Protein AF-K1SYX8-F1 (afdb_monomer_lite)

Foldseek 3Di:
DDPVVVVVVVVVVLVVLLVVLVVVLVVLVVVVVVLVVVVVVLVVVCVVCVVVCVVPVPVVVVSVVVVVVSVVVNVVSVVVSVVSVVVSVPD

Organism: NCBI:txid408170

Structure (mmCIF, N/CA/C/O backbone):
data_AF-K1SYX8-F1
#
_entry.id   AF-K1SYX8-F1
#
loop_
_atom_site.group_PDB
_atom_site.id
_atom_site.type_symbol
_atom_site.label_atom_id
_atom_site.label_alt_id
_atom_site.label_comp_id
_atom_site.label_asym_id
_atom_site.label_entity_id
_atom_site.label_seq_id
_atom_site.pdbx_PDB_ins_code
_atom_site.Cartn_x
_atom_site.Cartn_y
_atom_site.Cartn_z
_atom_site.occupancy
_atom_site.B_iso_or_equiv
_atom_site.auth_seq_id
_atom_site.auth_comp_id
_atom_site.auth_asym_id
_atom_site.auth_atom_id
_atom_site.pdbx_PDB_model_num
ATOM 1 N N . MET A 1 1 ? -17.476 -6.455 41.418 1.00 57.97 1 MET A N 1
ATOM 2 C CA . MET A 1 1 ? -17.483 -5.374 40.409 1.00 57.97 1 MET A CA 1
ATOM 3 C C . MET A 1 1 ? -18.927 -4.998 40.160 1.00 57.97 1 MET A C 1
ATOM 5 O O . MET A 1 1 ? -19.745 -5.904 40.042 1.00 57.97 1 MET A O 1
ATOM 9 N N . SER A 1 2 ? -19.258 -3.706 40.200 1.00 73.62 2 SER A N 1
ATOM 10 C CA . SER A 1 2 ? -20.615 -3.247 39.891 1.00 73.62 2 SER A CA 1
ATOM 11 C C . SER A 1 2 ? -20.869 -3.391 38.388 1.00 73.62 2 SER A C 1
ATOM 13 O O . SER A 1 2 ? -19.936 -3.244 37.601 1.00 73.62 2 SER A O 1
ATOM 15 N N . ASN A 1 3 ? -22.117 -3.622 37.969 1.00 73.31 3 ASN A N 1
ATOM 16 C CA . ASN A 1 3 ? -22.491 -3.616 36.544 1.00 73.31 3 ASN A CA 1
ATOM 17 C C . ASN A 1 3 ? -22.075 -2.310 35.839 1.00 73.31 3 ASN A C 1
ATOM 19 O O . ASN A 1 3 ? -21.751 -2.316 34.657 1.00 73.31 3 ASN A O 1
ATOM 23 N N . SER A 1 4 ? -22.033 -1.202 36.585 1.00 74.94 4 SER A N 1
ATOM 24 C CA . SER A 1 4 ? -21.561 0.098 36.098 1.00 74.94 4 SER A CA 1
ATOM 25 C C . SER A 1 4 ? -20.064 0.103 35.751 1.00 74.94 4 SER A C 1
ATOM 27 O O . SER A 1 4 ? -19.652 0.736 34.782 1.00 74.94 4 SER A O 1
ATOM 29 N N . ASP A 1 5 ? -19.237 -0.625 36.507 1.00 76.56 5 ASP A N 1
ATOM 30 C CA . ASP A 1 5 ? -17.785 -0.659 36.289 1.00 76.56 5 ASP A CA 1
ATOM 31 C C . ASP A 1 5 ? -17.430 -1.473 35.038 1.00 76.56 5 ASP A C 1
ATOM 33 O O . ASP A 1 5 ? -16.534 -1.093 34.287 1.00 76.56 5 ASP A O 1
ATOM 37 N N . ALA A 1 6 ? -18.165 -2.564 34.791 1.00 76.00 6 ALA A N 1
ATOM 38 C CA . ALA A 1 6 ? -18.007 -3.397 33.599 1.00 76.00 6 ALA A CA 1
ATOM 39 C C . ALA A 1 6 ? -18.447 -2.658 32.322 1.00 76.00 6 ALA A C 1
ATOM 41 O O . ALA A 1 6 ? -17.714 -2.640 31.338 1.00 76.00 6 ALA A O 1
ATOM 42 N N . MET A 1 7 ? -19.589 -1.965 32.365 1.00 78.81 7 MET A N 1
ATOM 43 C CA . MET A 1 7 ? -20.088 -1.189 31.223 1.00 78.81 7 MET A CA 1
ATOM 44 C C . MET A 1 7 ? -19.150 -0.023 30.867 1.00 78.81 7 MET A C 1
ATOM 46 O O . MET A 1 7 ? -18.884 0.238 29.698 1.00 78.81 7 MET A O 1
ATOM 50 N N . ASN 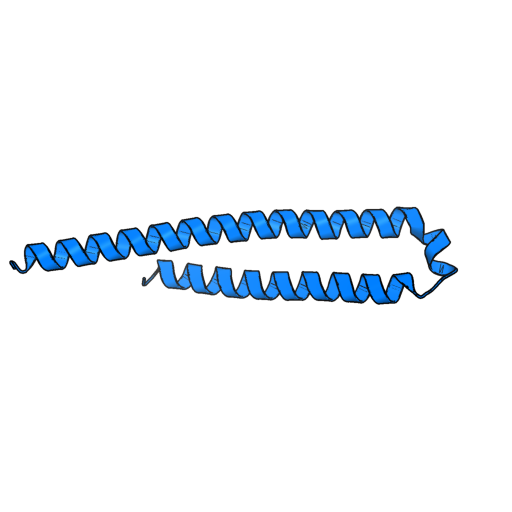A 1 8 ? -18.572 0.641 31.874 1.00 83.50 8 ASN A N 1
ATOM 51 C CA . ASN A 1 8 ? -17.567 1.683 31.655 1.00 83.50 8 ASN A CA 1
ATOM 52 C C . ASN A 1 8 ? -16.242 1.141 31.099 1.00 83.50 8 ASN A C 1
ATOM 54 O O . ASN A 1 8 ? -15.543 1.877 30.402 1.00 83.50 8 ASN A O 1
ATOM 58 N N . SER A 1 9 ? -15.859 -0.105 31.404 1.00 84.38 9 SER A N 1
ATOM 59 C CA . SER A 1 9 ? -14.655 -0.699 30.808 1.00 84.38 9 SER A CA 1
ATOM 60 C C . SER A 1 9 ? -14.878 -1.089 29.349 1.00 84.38 9 SER A C 1
ATOM 62 O O . SER A 1 9 ? -13.971 -0.944 28.539 1.00 84.38 9 SER A O 1
ATOM 64 N N . GLU A 1 10 ? -16.081 -1.554 29.014 1.00 84.75 10 GLU A N 1
ATOM 65 C CA . GLU A 1 10 ? -16.474 -1.909 27.649 1.00 84.75 10 GLU A CA 1
ATOM 66 C C . GLU A 1 10 ? -16.529 -0.678 26.733 1.00 84.75 10 GLU A C 1
ATOM 68 O O . GLU A 1 10 ? -15.956 -0.698 25.647 1.00 84.75 10 GLU A O 1
ATOM 73 N N . ILE A 1 11 ? -17.092 0.439 27.210 1.00 89.69 11 ILE A N 1
ATOM 74 C CA . ILE A 1 11 ? -17.097 1.716 26.472 1.00 89.69 11 ILE A CA 1
ATOM 75 C C . ILE A 1 11 ? -15.667 2.198 26.189 1.00 89.69 11 ILE A C 1
ATOM 77 O O . ILE A 1 11 ? -15.342 2.502 25.045 1.00 89.69 11 ILE A O 1
ATOM 81 N N . ARG A 1 12 ? -14.780 2.198 27.197 1.00 90.25 12 ARG A N 1
ATOM 82 C CA . ARG A 1 12 ? -13.372 2.599 27.002 1.00 90.25 12 ARG A CA 1
ATOM 83 C C . ARG A 1 12 ? -12.631 1.701 26.017 1.00 90.25 12 ARG A C 1
ATOM 85 O O . ARG A 1 12 ? -11.767 2.177 25.289 1.00 90.25 12 ARG A O 1
ATOM 92 N N . PHE A 1 13 ? -12.939 0.406 26.015 1.00 90.50 13 PHE A N 1
ATOM 93 C CA . PHE A 1 13 ? -12.345 -0.531 25.069 1.00 90.50 13 PHE A CA 1
ATOM 94 C C . PHE A 1 13 ? -12.770 -0.213 23.630 1.00 90.50 13 PHE A C 1
ATOM 96 O O . PHE A 1 13 ? -11.920 -0.177 22.743 1.00 90.50 13 PHE A O 1
ATOM 103 N N . LEU A 1 14 ? -14.055 0.072 23.403 1.00 91.19 14 LEU A N 1
ATOM 104 C CA . LEU A 1 14 ? -14.559 0.458 22.083 1.00 91.19 14 LEU A CA 1
ATOM 105 C C . LEU A 1 14 ? -13.953 1.785 21.604 1.00 91.19 14 LEU A C 1
ATOM 107 O O . LEU A 1 14 ? -13.533 1.867 20.453 1.00 91.19 14 LEU A O 1
ATOM 111 N N . GLU A 1 15 ? -13.818 2.778 22.486 1.00 92.94 15 GLU A N 1
ATOM 112 C CA . GLU A 1 15 ? -13.137 4.046 22.176 1.00 92.94 15 GLU A CA 1
ATOM 113 C C . GLU A 1 15 ? -11.669 3.821 21.772 1.00 92.94 15 GLU A C 1
ATOM 115 O O . GLU A 1 15 ? -11.191 4.384 20.786 1.00 92.94 15 GLU A O 1
ATOM 120 N N . GLU A 1 16 ? -10.946 2.952 22.487 1.00 93.94 16 GLU A N 1
ATOM 121 C CA . GLU A 1 16 ? -9.560 2.612 22.148 1.00 93.94 16 GLU A CA 1
ATOM 122 C C . GLU A 1 16 ? -9.458 1.915 20.781 1.00 93.94 16 GLU A C 1
ATOM 124 O O . GLU A 1 16 ? -8.544 2.194 19.997 1.00 93.94 16 GLU A O 1
ATOM 129 N N . VAL A 1 17 ? -10.387 1.002 20.481 1.00 92.44 17 VAL A N 1
ATOM 130 C CA . VAL A 1 17 ? -10.457 0.329 19.179 1.00 92.44 17 VAL A CA 1
ATOM 131 C C . VAL A 1 17 ? -10.757 1.337 18.072 1.00 92.44 17 VAL A C 1
ATOM 133 O O . VAL A 1 17 ? -10.067 1.329 17.051 1.00 92.44 17 VAL A O 1
ATOM 136 N N . GLU A 1 18 ? -11.721 2.234 18.272 1.00 93.50 18 GLU A N 1
ATOM 137 C CA . GLU A 1 18 ? -12.088 3.264 17.300 1.00 93.50 18 GLU A CA 1
ATOM 138 C C . GLU A 1 18 ? -10.899 4.178 16.968 1.00 93.50 18 GLU A C 1
ATOM 140 O O . GLU A 1 18 ? -10.596 4.406 15.792 1.00 93.50 18 GLU A O 1
ATOM 145 N N . GLU A 1 19 ? -10.164 4.640 17.982 1.00 95.00 19 GLU A N 1
ATOM 146 C CA . GLU A 1 19 ? -8.979 5.476 17.780 1.00 95.00 19 GLU A CA 1
ATOM 147 C C . GLU A 1 19 ? -7.880 4.731 17.015 1.00 95.00 19 GLU A C 1
ATOM 149 O O . GLU A 1 19 ? -7.337 5.256 16.039 1.00 95.00 19 GLU A O 1
ATOM 154 N N . LYS A 1 20 ? -7.614 3.461 17.349 1.00 95.00 20 LYS A N 1
ATOM 155 C CA . LYS A 1 20 ? -6.661 2.635 16.587 1.00 95.00 20 LYS A CA 1
ATOM 156 C C . LYS A 1 20 ? -7.083 2.461 15.129 1.00 95.00 20 LYS A C 1
ATOM 158 O O . LYS A 1 20 ? -6.231 2.505 14.235 1.00 95.00 20 LYS A O 1
ATOM 163 N N . LEU A 1 21 ? -8.377 2.271 14.865 1.00 92.94 21 LEU A N 1
ATOM 164 C CA . LEU A 1 21 ? -8.909 2.163 13.504 1.00 92.94 21 LEU A CA 1
ATOM 165 C C . LEU A 1 21 ? -8.711 3.472 12.727 1.00 92.94 21 LEU A C 1
ATOM 167 O O . LEU A 1 21 ? -8.231 3.431 11.590 1.00 92.94 21 LEU A O 1
ATOM 171 N N . LYS A 1 22 ? -9.004 4.629 13.337 1.00 95.38 22 LYS A N 1
ATOM 172 C CA . LYS A 1 22 ? -8.778 5.953 12.731 1.00 95.38 22 LYS A CA 1
ATOM 173 C C . LYS A 1 22 ? -7.306 6.188 12.414 1.00 95.38 22 LYS A C 1
ATOM 175 O O . LYS A 1 22 ? -6.985 6.538 11.276 1.00 95.38 22 LYS A O 1
ATOM 180 N N . THR A 1 23 ? -6.406 5.944 13.370 1.00 96.12 23 THR A N 1
ATOM 181 C CA . THR A 1 23 ? -4.956 6.065 13.155 1.00 96.12 23 THR A CA 1
ATOM 182 C C . THR A 1 23 ? -4.518 5.199 11.981 1.00 96.12 23 THR A C 1
ATOM 184 O O . THR A 1 23 ? -3.854 5.686 11.065 1.00 96.12 23 THR A O 1
ATOM 187 N N . ARG A 1 24 ? -4.970 3.940 11.933 1.00 93.62 24 ARG A N 1
ATOM 188 C CA . ARG A 1 24 ? -4.581 3.023 10.860 1.00 93.62 24 ARG A CA 1
ATOM 189 C C . ARG A 1 24 ? -5.103 3.449 9.488 1.00 93.62 24 ARG A C 1
ATOM 191 O O . ARG A 1 24 ? -4.410 3.261 8.491 1.00 93.62 24 ARG A O 1
ATOM 198 N N . ILE A 1 25 ? -6.301 4.030 9.414 1.00 94.56 25 ILE A N 1
ATOM 199 C CA . ILE A 1 25 ? -6.838 4.594 8.167 1.00 94.56 25 ILE A CA 1
ATOM 200 C C . ILE A 1 25 ? -5.991 5.783 7.700 1.00 94.56 25 ILE A C 1
ATOM 202 O O . ILE A 1 25 ? -5.702 5.881 6.506 1.00 94.56 25 ILE A O 1
ATOM 206 N N . THR A 1 26 ? -5.575 6.660 8.613 1.00 96.00 26 THR A N 1
ATOM 207 C CA . THR A 1 26 ? -4.717 7.812 8.296 1.00 96.00 26 THR A CA 1
ATOM 208 C C . THR A 1 26 ? -3.360 7.369 7.753 1.00 96.00 26 THR A C 1
ATOM 210 O O . THR A 1 26 ? -2.934 7.864 6.713 1.00 96.00 26 THR A O 1
ATOM 213 N N . GLU A 1 27 ? -2.723 6.379 8.380 1.00 94.56 27 GLU A N 1
ATOM 214 C CA . GLU A 1 27 ? -1.471 5.789 7.886 1.00 94.56 27 GLU A CA 1
ATOM 215 C C . GLU A 1 27 ? -1.628 5.176 6.488 1.00 94.56 27 GLU A C 1
ATOM 217 O O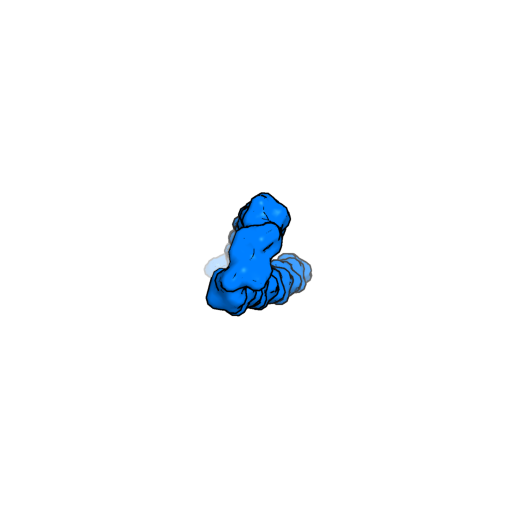 . GLU A 1 27 ? -0.782 5.377 5.618 1.00 94.56 27 GLU A O 1
ATOM 222 N N . ILE A 1 28 ? -2.730 4.453 6.241 1.00 92.00 28 ILE A N 1
ATOM 223 C CA . ILE A 1 28 ? -3.016 3.884 4.917 1.00 92.00 28 ILE A CA 1
ATOM 224 C C . ILE A 1 28 ? -3.172 5.000 3.876 1.00 92.00 28 ILE A C 1
ATOM 226 O O . ILE A 1 28 ? -2.652 4.868 2.773 1.00 92.00 28 ILE A O 1
ATOM 230 N N . ASN A 1 29 ? -3.852 6.102 4.206 1.00 92.75 29 ASN A N 1
ATOM 231 C CA . ASN A 1 29 ? -3.999 7.236 3.288 1.00 92.75 29 ASN A CA 1
ATOM 232 C C . ASN A 1 29 ? -2.654 7.895 2.960 1.00 92.75 29 ASN A C 1
ATOM 234 O O . ASN A 1 29 ? -2.422 8.234 1.804 1.00 92.75 29 ASN A O 1
ATOM 238 N N . ALA A 1 30 ? -1.770 8.050 3.948 1.00 93.00 30 ALA A N 1
ATOM 239 C CA . ALA A 1 30 ? -0.426 8.571 3.713 1.00 93.00 30 ALA A CA 1
ATOM 240 C C . ALA A 1 30 ? 0.374 7.653 2.772 1.00 93.00 30 ALA A C 1
ATOM 242 O O . ALA A 1 30 ? 0.977 8.128 1.814 1.00 93.00 30 ALA A O 1
ATOM 243 N N . SER A 1 31 ? 0.297 6.336 2.984 1.00 89.69 31 SER A N 1
ATOM 244 C CA . SER A 1 31 ? 0.940 5.342 2.116 1.00 89.69 31 SER A CA 1
ATOM 245 C C . SER A 1 31 ? 0.378 5.329 0.688 1.00 89.69 31 SER A C 1
ATOM 247 O O . SER A 1 31 ? 1.132 5.085 -0.250 1.00 89.69 31 SER A O 1
ATOM 249 N N . PHE A 1 32 ? -0.919 5.597 0.505 1.00 89.44 32 PHE A N 1
ATOM 250 C CA . PHE A 1 32 ? -1.509 5.770 -0.827 1.00 89.44 32 PHE A CA 1
ATOM 251 C C . PHE A 1 32 ? -0.928 6.979 -1.556 1.00 89.44 32 PHE A C 1
ATOM 253 O O . PHE A 1 32 ? -0.523 6.845 -2.704 1.00 89.44 32 PHE A O 1
ATOM 260 N N . LEU A 1 33 ? -0.845 8.129 -0.881 1.00 92.00 33 LEU A N 1
ATOM 261 C CA . LEU A 1 33 ? -0.296 9.355 -1.467 1.00 92.00 33 LEU A CA 1
ATOM 262 C C . LEU A 1 33 ? 1.170 9.176 -1.891 1.00 92.00 33 LEU A C 1
ATOM 264 O O . LEU A 1 33 ? 1.607 9.716 -2.902 1.00 92.00 33 LEU A O 1
ATOM 268 N N . GLU A 1 34 ? 1.942 8.419 -1.114 1.00 88.38 34 GLU A N 1
ATOM 269 C CA . GLU A 1 34 ? 3.323 8.091 -1.462 1.00 88.38 34 GLU A CA 1
ATOM 270 C C . GLU A 1 34 ? 3.410 7.141 -2.664 1.00 88.38 34 GLU A C 1
ATOM 272 O O . GLU A 1 34 ? 4.210 7.380 -3.565 1.00 88.38 34 GLU A O 1
ATOM 277 N N . GLY A 1 35 ? 2.539 6.129 -2.732 1.00 83.44 35 GLY A N 1
ATOM 278 C CA . GLY A 1 35 ? 2.435 5.253 -3.902 1.00 83.44 35 GLY A CA 1
ATOM 279 C C . GLY A 1 35 ? 2.033 6.003 -5.179 1.00 83.44 35 GLY A C 1
ATOM 280 O O . GLY A 1 35 ? 2.593 5.745 -6.239 1.00 83.44 35 GLY A O 1
ATOM 281 N N . GLU A 1 36 ? 1.119 6.976 -5.093 1.00 86.75 36 GLU A N 1
ATOM 282 C CA . GLU A 1 36 ? 0.751 7.832 -6.234 1.00 86.75 36 GLU A CA 1
ATOM 283 C C . GLU A 1 36 ? 1.956 8.617 -6.769 1.00 86.75 36 GLU A C 1
ATOM 285 O O . GLU A 1 36 ? 2.185 8.633 -7.977 1.00 86.75 36 GLU A O 1
ATOM 290 N N . LYS A 1 37 ? 2.779 9.187 -5.880 1.00 88.31 37 LYS A N 1
ATOM 291 C CA . LYS A 1 37 ? 4.016 9.886 -6.270 1.00 88.31 37 LYS A CA 1
ATOM 292 C C . LYS A 1 37 ? 5.048 8.960 -6.909 1.00 88.31 37 LYS A C 1
ATOM 294 O O . LYS A 1 37 ? 5.755 9.374 -7.821 1.00 88.31 37 LYS A O 1
ATOM 299 N N . GLN A 1 38 ? 5.164 7.723 -6.429 1.00 82.06 38 GLN A N 1
ATOM 300 C CA . GLN A 1 38 ? 6.069 6.736 -7.023 1.00 82.06 38 GLN A CA 1
ATOM 301 C C . GLN A 1 38 ? 5.627 6.367 -8.443 1.00 82.06 38 GLN A C 1
ATOM 303 O O . GLN A 1 38 ? 6.461 6.324 -9.342 1.00 82.06 38 GLN A O 1
ATOM 308 N N . ILE A 1 39 ? 4.322 6.178 -8.667 1.00 83.88 39 ILE A N 1
ATOM 309 C CA . ILE A 1 39 ? 3.766 5.927 -10.005 1.00 83.88 39 ILE A CA 1
ATOM 310 C C . ILE A 1 39 ? 4.004 7.130 -10.931 1.00 83.88 39 ILE A C 1
ATOM 312 O O . ILE A 1 39 ? 4.426 6.943 -12.070 1.00 83.88 39 ILE A O 1
ATOM 316 N N . GLU A 1 40 ? 3.783 8.355 -10.450 1.00 84.88 40 GLU A N 1
ATOM 317 C CA . GLU A 1 40 ? 4.053 9.584 -11.211 1.00 84.88 40 GLU A CA 1
ATOM 318 C C . GLU A 1 40 ? 5.535 9.698 -11.597 1.00 84.88 40 GLU A C 1
ATOM 320 O O . GLU A 1 40 ? 5.856 9.875 -12.768 1.00 84.88 40 GLU A O 1
ATOM 325 N N . SER A 1 41 ? 6.447 9.459 -10.650 1.00 81.94 41 SER A N 1
ATOM 326 C CA . SER A 1 41 ? 7.889 9.442 -10.921 1.00 81.94 41 SER A CA 1
ATOM 327 C C . SER A 1 41 ? 8.294 8.371 -11.938 1.00 81.94 41 SER A C 1
ATOM 329 O O . SER A 1 41 ? 9.235 8.587 -12.701 1.00 81.94 41 SER A O 1
ATOM 331 N N . MET A 1 42 ? 7.617 7.218 -11.957 1.00 81.12 42 MET A N 1
ATOM 332 C CA . MET A 1 42 ? 7.836 6.200 -12.986 1.00 81.12 42 MET A CA 1
ATOM 333 C C . MET A 1 42 ? 7.357 6.683 -14.355 1.00 81.12 42 MET A C 1
ATOM 335 O O . MET A 1 42 ? 8.056 6.465 -15.341 1.00 81.12 42 MET A O 1
ATOM 339 N N . HIS A 1 43 ? 6.211 7.369 -14.438 1.00 80.25 43 HIS A N 1
ATOM 340 C CA . HIS A 1 43 ? 5.745 7.961 -15.695 1.00 80.25 43 HIS A CA 1
ATOM 341 C C . HIS A 1 43 ? 6.724 9.001 -16.247 1.00 80.25 43 HIS A C 1
ATOM 343 O O . HIS A 1 43 ? 7.019 8.958 -17.440 1.00 80.25 43 HIS A O 1
ATOM 349 N N . ASP A 1 44 ? 7.258 9.882 -15.399 1.00 82.06 44 ASP A N 1
ATOM 350 C CA . ASP A 1 44 ? 8.251 10.881 -15.812 1.00 82.06 44 ASP A CA 1
ATOM 351 C C . ASP A 1 44 ? 9.522 10.207 -16.348 1.00 82.06 44 ASP A C 1
ATOM 353 O O . ASP A 1 44 ? 10.002 10.549 -17.428 1.00 82.06 44 ASP A O 1
ATOM 357 N N . TYR A 1 45 ? 10.008 9.169 -15.659 1.00 78.38 45 TYR A N 1
ATOM 358 C CA . TYR A 1 45 ? 11.161 8.381 -16.101 1.00 78.38 45 TYR A CA 1
ATOM 359 C C . TYR A 1 45 ? 10.935 7.705 -17.464 1.00 78.38 45 TYR A C 1
ATOM 361 O O . TYR A 1 45 ? 11.814 7.734 -18.327 1.00 78.38 45 TYR A O 1
ATOM 369 N N . TYR A 1 46 ? 9.750 7.131 -17.694 1.00 72.38 46 TYR A N 1
ATOM 370 C CA . TYR A 1 46 ? 9.386 6.572 -18.999 1.00 72.38 46 TYR A CA 1
ATOM 371 C C . TYR A 1 46 ? 9.303 7.633 -20.091 1.00 72.38 46 TYR A C 1
ATOM 373 O O . TYR A 1 46 ? 9.688 7.373 -21.229 1.00 72.38 46 TYR A O 1
ATOM 381 N N . TRP A 1 47 ? 8.768 8.807 -19.762 1.00 81.62 47 TRP A N 1
ATOM 382 C CA . TRP A 1 47 ? 8.595 9.892 -20.715 1.00 81.62 47 TRP A CA 1
ATOM 383 C C . TRP A 1 47 ? 9.937 10.483 -21.154 1.00 81.62 47 TRP A C 1
ATOM 385 O O . TRP A 1 47 ? 10.166 10.652 -22.351 1.00 81.62 47 TRP A O 1
ATOM 395 N N . GLU A 1 48 ? 10.842 10.745 -20.209 1.00 80.50 48 GLU A N 1
ATOM 396 C CA . GLU A 1 48 ? 12.164 11.317 -20.490 1.00 80.50 48 GLU A CA 1
ATOM 397 C C . GLU A 1 48 ? 13.056 10.379 -21.318 1.00 80.50 48 GLU A C 1
ATOM 399 O O . GLU A 1 48 ? 13.841 10.856 -22.135 1.00 80.50 48 GLU A O 1
ATOM 404 N N . ASN A 1 49 ? 12.895 9.059 -21.170 1.00 70.62 49 ASN A N 1
ATOM 405 C CA . ASN A 1 49 ? 13.748 8.053 -21.818 1.00 70.62 49 ASN A CA 1
ATOM 406 C C . ASN A 1 49 ? 13.036 7.275 -22.939 1.00 70.62 49 ASN A C 1
ATOM 408 O O . ASN A 1 49 ? 13.534 6.248 -23.402 1.00 70.62 49 ASN A O 1
ATOM 412 N N . TYR A 1 50 ? 11.873 7.747 -23.404 1.00 64.94 50 TYR A N 1
ATOM 413 C CA . TYR A 1 50 ? 11.019 7.007 -24.344 1.00 64.94 50 TYR A CA 1
ATOM 414 C C . TYR A 1 50 ? 11.727 6.658 -25.667 1.00 64.94 50 TYR A C 1
ATOM 416 O O . TYR A 1 50 ? 11.514 5.586 -26.226 1.00 64.94 50 TYR A O 1
ATOM 424 N N . THR A 1 51 ? 12.605 7.536 -26.160 1.00 63.84 51 THR A N 1
ATOM 425 C CA . THR A 1 51 ? 13.399 7.300 -27.380 1.00 63.84 51 THR A CA 1
ATOM 426 C C . THR A 1 51 ? 14.572 6.341 -27.188 1.00 63.84 51 THR A C 1
ATOM 428 O O . THR A 1 51 ? 15.013 5.748 -28.166 1.00 63.84 51 THR A O 1
ATOM 431 N N . GLU A 1 52 ? 15.079 6.185 -25.965 1.00 63.59 52 GLU A N 1
ATOM 432 C CA . GLU A 1 52 ? 16.215 5.303 -25.645 1.00 63.59 52 GLU A CA 1
ATOM 433 C C . GLU A 1 52 ? 15.736 3.889 -25.253 1.00 63.59 52 GLU A C 1
ATOM 435 O O . GLU A 1 52 ? 16.383 2.892 -25.571 1.00 63.59 52 GLU A O 1
ATOM 440 N N . MET A 1 53 ? 14.545 3.785 -24.649 1.00 62.53 53 MET A N 1
ATOM 441 C CA . MET A 1 53 ? 13.887 2.526 -24.263 1.00 62.53 53 MET A CA 1
ATOM 442 C C . MET A 1 53 ? 13.421 1.669 -25.448 1.00 62.53 53 MET A C 1
ATOM 444 O O . MET A 1 53 ? 13.435 0.440 -25.357 1.00 62.53 53 MET A O 1
ATOM 448 N N . ASP A 1 54 ? 13.020 2.287 -26.564 1.00 59.81 54 ASP A N 1
ATOM 449 C CA . ASP A 1 54 ? 12.597 1.564 -27.778 1.00 59.81 54 ASP A CA 1
ATOM 450 C C . ASP A 1 54 ? 13.767 0.780 -28.419 1.00 59.81 54 ASP A C 1
ATOM 452 O O . ASP A 1 54 ? 13.555 -0.162 -29.185 1.00 59.81 54 ASP A O 1
ATOM 456 N N . GLU A 1 55 ? 15.013 1.126 -28.068 1.00 57.12 55 GLU A N 1
ATOM 457 C CA . GLU A 1 55 ? 16.232 0.487 -28.570 1.00 57.12 55 GLU A CA 1
ATOM 458 C C . GLU A 1 55 ? 16.659 -0.741 -27.726 1.00 57.12 55 GLU A C 1
ATOM 460 O O . GLU A 1 55 ? 17.325 -1.641 -28.248 1.00 57.12 55 GLU A O 1
ATOM 465 N N . TYR A 1 56 ? 16.215 -0.855 -26.460 1.00 59.28 56 TYR A N 1
ATOM 466 C CA . TYR A 1 56 ? 16.594 -1.937 -25.530 1.00 59.28 56 TYR A CA 1
ATOM 467 C C . TYR A 1 56 ? 15.404 -2.459 -24.692 1.00 59.28 56 TYR A C 1
ATOM 469 O O . TYR A 1 56 ? 15.188 -2.082 -23.545 1.00 59.28 56 TYR A O 1
ATOM 477 N N . GLY A 1 57 ? 14.650 -3.424 -25.231 1.00 62.00 57 GLY A N 1
ATOM 478 C CA . GLY A 1 57 ? 13.385 -3.930 -24.660 1.00 62.00 57 GLY A CA 1
ATOM 479 C C . GLY A 1 57 ? 13.4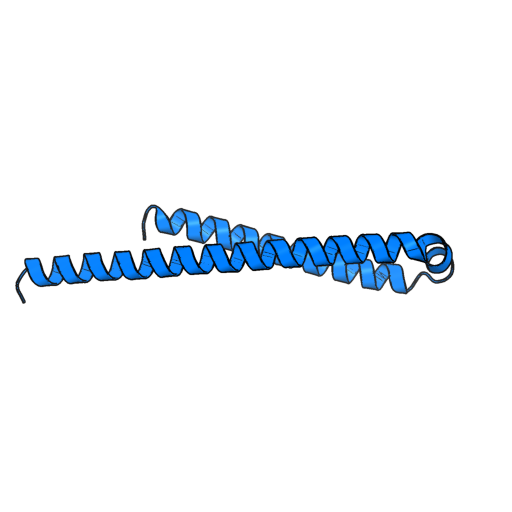10 -4.693 -23.317 1.00 62.00 57 GLY A C 1
ATOM 480 O O . GLY A 1 57 ? 12.391 -5.286 -22.966 1.00 62.00 57 GLY A O 1
ATOM 481 N N . TYR A 1 58 ? 14.515 -4.712 -22.563 1.00 59.62 58 TYR A N 1
ATOM 482 C CA . TYR A 1 58 ? 14.572 -5.377 -21.247 1.00 59.62 58 TYR A CA 1
ATOM 483 C C . TYR A 1 58 ? 14.037 -4.500 -20.103 1.00 59.62 58 TYR A C 1
ATOM 485 O O . TYR A 1 58 ? 13.364 -5.020 -19.215 1.00 59.62 58 TYR A O 1
ATOM 493 N N . GLU A 1 59 ? 14.238 -3.180 -20.149 1.00 66.50 59 GLU A N 1
ATOM 494 C CA . GLU A 1 59 ? 13.754 -2.278 -19.091 1.00 66.50 59 GLU A CA 1
ATOM 495 C C . GLU A 1 59 ? 12.219 -2.165 -19.072 1.00 66.50 59 GLU A C 1
ATOM 497 O O . GLU A 1 59 ? 11.613 -2.079 -18.007 1.00 66.50 59 GLU A O 1
ATOM 502 N N . ASN A 1 60 ? 11.553 -2.269 -20.227 1.00 75.06 60 ASN A N 1
ATOM 503 C CA . ASN A 1 60 ? 10.088 -2.212 -20.301 1.00 75.06 60 ASN A CA 1
ATOM 504 C C . ASN A 1 60 ? 9.414 -3.398 -19.576 1.00 75.06 60 ASN A C 1
ATOM 506 O O . ASN A 1 60 ? 8.390 -3.220 -18.920 1.00 75.06 60 ASN A O 1
ATOM 510 N N . TYR A 1 61 ? 9.989 -4.607 -19.640 1.00 79.19 61 TYR A N 1
ATOM 511 C CA . TYR A 1 61 ? 9.435 -5.768 -18.931 1.00 79.19 61 TYR A CA 1
ATOM 512 C C . TYR A 1 61 ? 9.531 -5.600 -17.409 1.00 79.19 61 TYR A C 1
ATOM 514 O O . TYR A 1 61 ? 8.522 -5.745 -16.715 1.00 79.19 61 TYR A O 1
ATOM 522 N N . ASP A 1 62 ? 10.709 -5.250 -16.890 1.00 80.94 62 ASP A N 1
ATOM 523 C CA . ASP A 1 62 ? 10.919 -5.077 -15.448 1.00 80.94 62 ASP A CA 1
ATOM 524 C C . ASP A 1 62 ? 10.076 -3.924 -14.889 1.00 80.94 62 ASP A C 1
ATOM 526 O O . ASP A 1 62 ? 9.445 -4.059 -13.837 1.00 80.94 62 ASP A O 1
ATOM 530 N N . ASN A 1 63 ? 9.959 -2.825 -15.633 1.00 78.56 63 ASN A N 1
ATOM 531 C CA . ASN A 1 63 ? 9.149 -1.685 -15.223 1.00 78.56 63 ASN A CA 1
ATOM 532 C C . ASN A 1 63 ? 7.637 -1.991 -15.270 1.00 78.56 63 ASN A C 1
ATOM 534 O O . ASN A 1 63 ? 6.882 -1.514 -14.419 1.00 78.56 63 ASN A O 1
ATOM 538 N N . GLN A 1 64 ? 7.168 -2.824 -16.209 1.00 82.69 64 GLN A N 1
ATOM 539 C CA . GLN A 1 64 ? 5.789 -3.334 -16.195 1.00 82.69 64 GLN A CA 1
ATOM 540 C C . GLN A 1 64 ? 5.526 -4.233 -14.984 1.00 82.69 64 GLN A C 1
ATOM 542 O O . GLN A 1 64 ? 4.456 -4.141 -14.378 1.00 82.69 64 GLN A O 1
ATOM 547 N N . GLN A 1 65 ? 6.487 -5.081 -14.601 1.00 83.88 65 GLN A N 1
ATOM 548 C CA . GLN A 1 65 ? 6.367 -5.908 -13.398 1.00 83.88 65 GLN A CA 1
ATOM 549 C C . GLN A 1 65 ? 6.349 -5.055 -12.122 1.00 83.88 65 GLN A C 1
ATOM 551 O O . GLN A 1 65 ? 5.524 -5.302 -11.240 1.00 83.88 65 GLN A O 1
ATOM 556 N N . ALA A 1 66 ? 7.192 -4.022 -12.038 1.00 82.94 66 ALA A N 1
ATOM 557 C CA . ALA A 1 66 ? 7.184 -3.066 -10.932 1.00 82.94 66 ALA A CA 1
ATOM 558 C C . ALA A 1 66 ? 5.833 -2.337 -10.818 1.00 82.94 66 ALA A C 1
ATOM 560 O O . ALA A 1 66 ? 5.238 -2.300 -9.739 1.00 82.94 66 ALA A O 1
ATOM 561 N N . LEU A 1 67 ? 5.291 -1.849 -11.940 1.00 85.50 67 LEU A N 1
ATOM 562 C CA . LEU A 1 67 ? 3.979 -1.199 -11.978 1.00 85.50 67 LEU A CA 1
ATOM 563 C C . LEU A 1 67 ?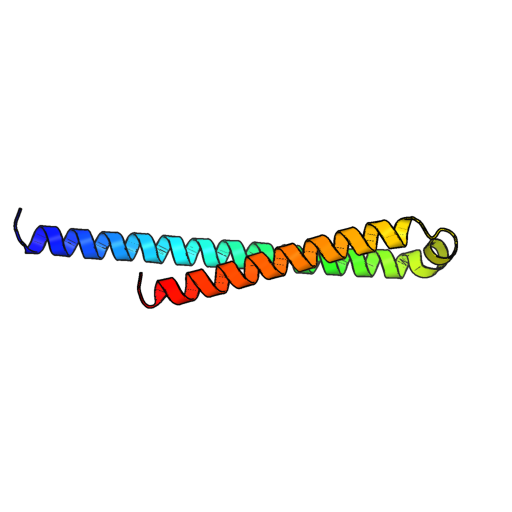 2.849 -2.152 -11.560 1.00 85.50 67 LEU A C 1
ATOM 565 O O . LEU A 1 67 ? 1.970 -1.775 -10.785 1.00 85.50 67 LEU A O 1
ATOM 569 N N . LEU A 1 68 ? 2.878 -3.402 -12.033 1.00 90.19 68 LEU A N 1
ATOM 570 C CA . LEU A 1 68 ? 1.909 -4.427 -11.642 1.00 90.19 68 LEU A CA 1
ATOM 571 C C . LEU A 1 68 ? 1.959 -4.701 -10.129 1.00 90.19 68 LEU A C 1
ATOM 573 O O . LEU A 1 68 ? 0.913 -4.854 -9.493 1.00 90.19 68 LEU A O 1
ATOM 577 N N . GLY A 1 69 ? 3.163 -4.738 -9.550 1.00 89.69 69 GLY A N 1
ATOM 578 C CA . GLY A 1 69 ? 3.381 -4.875 -8.111 1.00 89.69 69 GLY A CA 1
ATOM 579 C C . GLY A 1 69 ? 2.738 -3.743 -7.310 1.00 89.69 69 GLY A C 1
ATOM 580 O O . GLY A 1 69 ? 1.958 -4.010 -6.391 1.00 89.69 69 GLY A O 1
ATOM 581 N N . GLU A 1 70 ? 2.989 -2.492 -7.701 1.00 85.06 70 GLU A N 1
ATOM 582 C CA . GLU A 1 70 ? 2.410 -1.310 -7.046 1.00 85.06 70 GLU A CA 1
ATOM 583 C C . GLU A 1 70 ? 0.879 -1.267 -7.154 1.00 85.06 70 GLU A C 1
ATOM 585 O O . GLU A 1 70 ? 0.180 -1.008 -6.169 1.00 85.06 70 GLU A O 1
ATOM 590 N N . VAL A 1 71 ? 0.321 -1.602 -8.324 1.00 89.00 71 VAL A N 1
ATOM 591 C CA . VAL A 1 71 ? -1.137 -1.684 -8.520 1.00 89.00 71 VAL A CA 1
ATOM 592 C C . VAL A 1 71 ? -1.762 -2.737 -7.600 1.00 89.00 71 VAL A C 1
ATOM 594 O O . VAL A 1 71 ? -2.790 -2.479 -6.965 1.00 89.00 71 VAL A O 1
ATOM 597 N N . ASN A 1 72 ? -1.142 -3.912 -7.480 1.00 89.56 72 ASN A N 1
ATOM 598 C CA . ASN A 1 72 ? -1.630 -4.972 -6.598 1.00 89.56 72 ASN A CA 1
ATOM 599 C C . ASN A 1 72 ? -1.554 -4.566 -5.120 1.00 89.56 72 ASN A C 1
ATOM 601 O O . ASN A 1 72 ? -2.543 -4.712 -4.396 1.00 89.56 72 ASN A O 1
ATOM 605 N N . ALA A 1 73 ? -0.437 -3.978 -4.685 1.00 87.81 73 ALA A N 1
ATOM 606 C CA . ALA A 1 73 ? -0.281 -3.477 -3.322 1.00 87.81 73 ALA A CA 1
ATOM 607 C C . ALA A 1 73 ? -1.333 -2.403 -2.984 1.00 87.81 73 ALA A C 1
ATOM 609 O O . ALA A 1 73 ? -1.926 -2.415 -1.899 1.00 87.81 73 ALA A O 1
ATOM 610 N N . ASN A 1 74 ? -1.633 -1.504 -3.924 1.00 89.38 74 ASN A N 1
ATOM 611 C CA . ASN A 1 74 ? -2.680 -0.498 -3.763 1.00 89.38 74 ASN A CA 1
ATOM 612 C C . ASN A 1 74 ? -4.082 -1.113 -3.652 1.00 89.38 74 ASN A C 1
ATOM 614 O O . ASN A 1 74 ? -4.869 -0.692 -2.798 1.00 89.38 74 ASN A O 1
ATOM 618 N N . ASN A 1 75 ? -4.391 -2.149 -4.433 1.00 90.19 75 ASN A N 1
ATOM 619 C CA . ASN A 1 75 ? -5.663 -2.865 -4.319 1.00 90.19 75 ASN A CA 1
ATOM 620 C C . ASN A 1 75 ? -5.828 -3.543 -2.949 1.00 90.19 75 ASN A C 1
ATOM 622 O O . ASN A 1 75 ? -6.888 -3.429 -2.325 1.00 90.19 75 ASN A O 1
ATOM 626 N N . GLU A 1 76 ? -4.779 -4.175 -2.423 1.00 92.00 76 GLU A N 1
ATOM 627 C CA . GLU A 1 76 ? -4.802 -4.762 -1.078 1.00 92.00 76 GLU A CA 1
ATOM 628 C C . GLU A 1 76 ? -5.016 -3.700 0.009 1.00 92.00 76 GLU A C 1
ATOM 630 O O . GLU A 1 76 ? -5.849 -3.868 0.912 1.00 92.00 76 GLU A O 1
ATOM 635 N N . ARG A 1 77 ? -4.316 -2.560 -0.095 1.00 90.62 77 ARG A N 1
ATOM 636 C CA . ARG A 1 77 ? -4.502 -1.409 0.804 1.00 90.62 77 ARG A CA 1
ATOM 637 C C . ARG A 1 77 ? -5.939 -0.881 0.740 1.00 90.62 77 ARG A C 1
ATOM 639 O O . ARG A 1 77 ? -6.511 -0.545 1.783 1.00 90.62 77 ARG A O 1
ATOM 646 N N . LEU A 1 78 ? -6.554 -0.855 -0.444 1.00 92.56 78 LEU A N 1
ATOM 647 C CA . LEU A 1 78 ? -7.922 -0.374 -0.648 1.00 92.56 78 LEU A CA 1
ATOM 648 C C . LEU A 1 78 ? -8.934 -1.308 0.017 1.00 92.56 78 LEU A C 1
ATOM 650 O O . LEU A 1 78 ? -9.791 -0.848 0.777 1.00 92.56 78 LEU A O 1
ATOM 654 N N . MET A 1 79 ? -8.801 -2.616 -0.208 1.00 92.44 79 MET A N 1
ATOM 655 C CA . MET A 1 79 ? -9.635 -3.631 0.439 1.00 92.44 79 MET A CA 1
ATOM 656 C C . MET A 1 79 ? -9.528 -3.552 1.966 1.00 92.44 79 MET A C 1
ATOM 658 O O . MET A 1 79 ? -10.540 -3.573 2.673 1.00 92.44 79 MET A O 1
ATOM 662 N N . LYS A 1 80 ? -8.309 -3.386 2.492 1.00 90.94 80 LYS A N 1
ATOM 663 C CA . LYS A 1 80 ? -8.070 -3.218 3.930 1.00 90.94 80 LYS A CA 1
ATOM 664 C C . LYS A 1 80 ? -8.747 -1.962 4.476 1.00 90.94 80 LYS A C 1
ATOM 666 O O . LYS A 1 80 ? -9.446 -2.043 5.483 1.00 90.94 80 LYS A O 1
ATOM 671 N N . LYS A 1 81 ? -8.609 -0.819 3.797 1.00 91.75 81 LYS A N 1
ATOM 672 C CA . LYS A 1 81 ? -9.279 0.438 4.166 1.00 91.75 81 LYS A CA 1
ATOM 673 C C . LYS A 1 81 ? -10.801 0.283 4.202 1.00 91.75 81 LYS A C 1
ATOM 675 O O . LYS A 1 81 ? -11.431 0.741 5.151 1.00 91.75 81 LYS A O 1
ATOM 680 N N . GLN A 1 82 ? -11.395 -0.377 3.206 1.00 91.88 82 GLN A N 1
ATOM 681 C CA . GLN A 1 82 ? -12.838 -0.641 3.178 1.00 91.88 82 GLN A CA 1
ATOM 682 C C . GLN A 1 82 ? -13.286 -1.515 4.354 1.00 91.88 82 GLN A C 1
ATOM 684 O O . GLN A 1 82 ? -14.314 -1.232 4.967 1.00 91.88 82 GLN A O 1
ATOM 689 N N . ARG A 1 83 ? -12.509 -2.549 4.701 1.00 91.69 83 ARG A N 1
ATOM 690 C CA . ARG A 1 83 ? -12.799 -3.412 5.854 1.00 91.69 83 ARG A CA 1
ATOM 691 C C . ARG A 1 83 ? -12.755 -2.638 7.172 1.00 91.69 83 ARG A C 1
ATOM 693 O O . ARG A 1 83 ? -13.685 -2.761 7.957 1.00 91.69 83 ARG A O 1
ATOM 700 N N . LEU A 1 84 ? -11.724 -1.816 7.382 1.00 89.62 84 LEU A N 1
ATOM 701 C CA . LEU A 1 84 ? -11.588 -0.999 8.595 1.00 89.62 84 LEU A CA 1
ATOM 702 C C . LEU A 1 84 ? -12.718 0.028 8.722 1.00 89.62 84 LEU A C 1
ATOM 704 O O . LEU A 1 84 ? -13.249 0.202 9.810 1.00 89.62 84 LEU A O 1
ATOM 708 N N . LYS A 1 85 ? -13.146 0.650 7.613 1.00 89.75 85 LYS A N 1
ATOM 709 C CA . LYS A 1 85 ? -14.309 1.553 7.617 1.00 89.75 85 LYS A CA 1
ATOM 710 C C . LYS A 1 85 ? -15.583 0.858 8.098 1.00 89.75 85 LYS A C 1
ATOM 712 O O . LYS A 1 85 ? -16.266 1.405 8.946 1.00 89.75 85 LYS A O 1
ATOM 717 N N . LYS A 1 86 ? -15.864 -0.357 7.613 1.00 90.19 86 LYS A N 1
ATOM 718 C CA . LYS A 1 86 ? -17.029 -1.137 8.070 1.00 90.19 86 LYS A CA 1
ATOM 719 C C . LYS A 1 86 ? -16.949 -1.518 9.551 1.00 90.19 86 LYS A C 1
ATOM 721 O O . LYS A 1 86 ? -17.982 -1.658 10.186 1.00 90.19 86 LYS A O 1
ATOM 726 N N . MET A 1 87 ? -15.739 -1.709 10.082 1.00 86.94 87 MET A N 1
ATOM 727 C CA . MET A 1 87 ? -15.536 -2.001 11.504 1.00 86.94 87 MET A CA 1
ATOM 728 C C . MET A 1 87 ? -15.776 -0.778 12.392 1.00 86.94 87 MET A C 1
ATOM 730 O O . MET A 1 87 ? -16.138 -0.960 13.536 1.00 86.94 87 MET A O 1
ATOM 734 N N . ILE A 1 88 ? -15.626 0.456 11.897 1.00 85.06 88 ILE A N 1
ATOM 735 C CA . ILE A 1 88 ? -15.962 1.654 12.691 1.00 85.06 88 ILE A CA 1
ATOM 736 C C . ILE A 1 88 ? -17.466 1.710 12.994 1.00 85.06 88 ILE A C 1
ATOM 738 O O . ILE A 1 88 ? -17.853 2.103 14.088 1.00 85.06 88 ILE A O 1
ATOM 742 N N . ASP A 1 89 ? -18.310 1.285 12.051 1.00 81.62 89 ASP A N 1
ATOM 743 C CA . ASP A 1 89 ? -19.769 1.321 12.2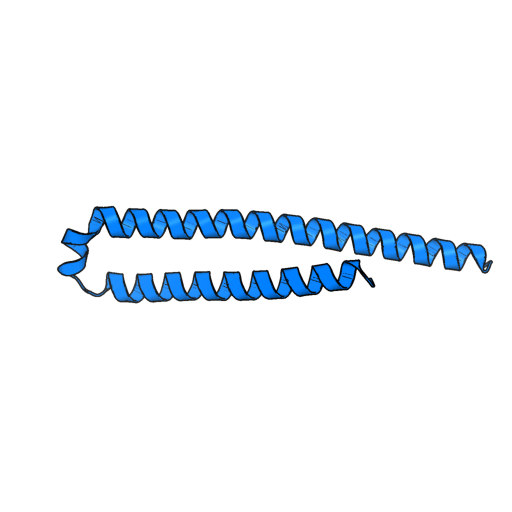16 1.00 81.62 89 ASP A CA 1
ATOM 744 C C . ASP A 1 89 ? -20.288 0.268 13.220 1.00 81.62 89 ASP A C 1
ATOM 746 O O . ASP A 1 89 ? -21.400 0.392 13.732 1.00 81.62 89 ASP A O 1
ATOM 750 N N . SER A 1 90 ? -19.500 -0.781 13.488 1.00 74.88 90 SER A N 1
ATOM 751 C CA . SER A 1 90 ? -19.781 -1.834 14.475 1.00 74.88 90 SER A CA 1
ATOM 752 C C . SER A 1 90 ? -18.459 -2.449 14.978 1.00 74.88 90 SER A C 1
ATOM 754 O O . SER A 1 90 ? -18.092 -3.530 14.497 1.00 74.88 90 SER A O 1
ATOM 756 N N . PRO A 1 91 ? -17.736 -1.758 15.882 1.00 60.41 91 PRO A N 1
ATOM 757 C CA . PRO A 1 91 ? -16.407 -2.159 16.363 1.00 60.41 91 PRO A CA 1
ATOM 758 C C . PRO A 1 91 ? -16.426 -3.444 17.192 1.00 60.41 91 PRO A C 1
ATOM 760 O O . PRO A 1 91 ? -15.455 -4.226 17.057 1.00 60.41 91 PRO A O 1
#

Radius of gyration: 21.87 Å; chains: 1; bounding box: 39×17×69 Å

pLDDT: mean 83.28, std 10.47, range [57.12, 96.12]

Sec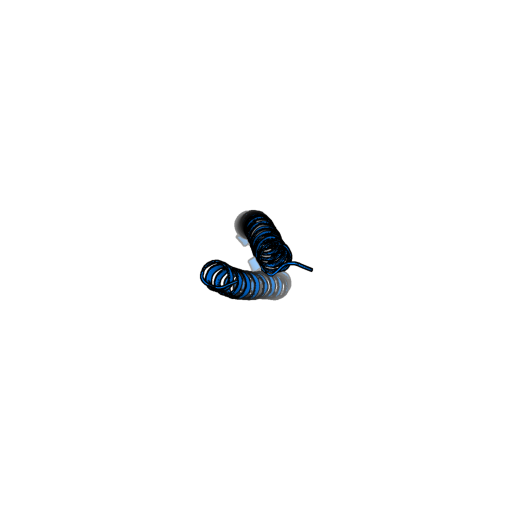ondary structure (DSSP, 8-state):
--HHHHHHHHHHHHHHHHHHHHHHHHHHHHHHHHHHHHHHHHHHHHHHTHHHHTT-THHHHHHHHHHHHHHHHHHHHHHHHHHHHHHHS--

Sequence (91 aa):
MSNSDAMNSEIRFLEEVEEKLKTRITEINASFLEGEKQIESMHDYYWENYTEMDEYGYENYDNQQALLGEVNANNERLMKKQRLKKMIDSP